Protein AF-A0A090NED8-F1 (afdb_monomer_lite)

Structure (mmCIF, N/CA/C/O backbone):
data_AF-A0A090NED8-F1
#
_entry.id   AF-A0A090NED8-F1
#
loop_
_atom_site.group_PDB
_atom_site.id
_atom_site.type_symbol
_atom_site.label_atom_id
_atom_site.label_alt_id
_atom_site.label_comp_id
_atom_site.label_asym_id
_atom_site.label_entity_id
_atom_site.label_seq_id
_atom_site.pdbx_PDB_ins_code
_atom_site.Cartn_x
_atom_site.Cartn_y
_atom_site.Cartn_z
_atom_site.occupancy
_atom_site.B_iso_or_equiv
_atom_site.auth_seq_id
_atom_site.auth_comp_id
_atom_sit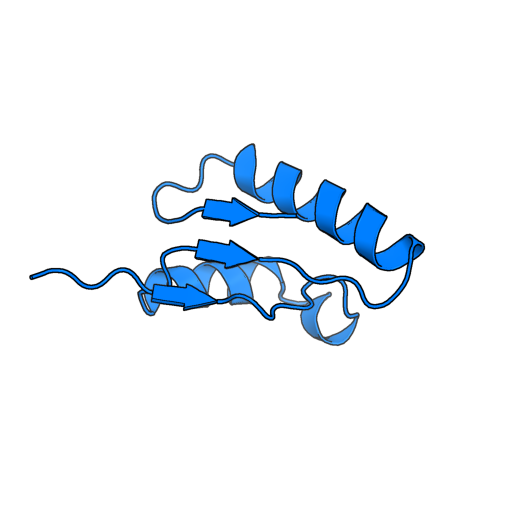e.auth_asym_id
_atom_site.auth_atom_id
_atom_site.pdbx_PDB_model_num
ATOM 1 N N . MET A 1 1 ? -16.446 4.069 22.771 1.00 63.53 1 MET A N 1
ATOM 2 C CA . MET A 1 1 ? -16.044 4.954 21.659 1.00 63.53 1 MET A CA 1
ATOM 3 C C . MET A 1 1 ? -15.324 4.099 20.639 1.00 63.53 1 MET A C 1
ATOM 5 O O . MET A 1 1 ? -14.552 3.244 21.048 1.00 63.53 1 MET A O 1
ATOM 9 N N . GLU A 1 2 ? -15.636 4.256 19.358 1.00 80.06 2 GLU A N 1
ATOM 10 C CA . GLU A 1 2 ? -14.956 3.534 18.279 1.00 80.06 2 GLU A CA 1
ATOM 11 C C . GLU A 1 2 ? -13.632 4.249 17.976 1.00 80.06 2 GLU A C 1
ATOM 13 O O . GLU A 1 2 ? -13.626 5.447 17.684 1.00 80.06 2 GLU A O 1
ATOM 18 N N . TYR A 1 3 ? -12.506 3.548 18.118 1.00 81.62 3 TYR A N 1
ATOM 19 C CA . TYR A 1 3 ? -11.187 4.090 17.793 1.00 81.62 3 TYR A CA 1
ATOM 20 C C . TYR A 1 3 ? -10.874 3.789 16.331 1.00 81.62 3 TYR A C 1
ATOM 22 O O . TYR A 1 3 ? -10.982 2.641 15.911 1.00 81.62 3 TYR A O 1
ATOM 30 N N . ARG A 1 4 ? -10.477 4.817 15.568 1.00 88.88 4 ARG A N 1
ATOM 31 C CA . ARG A 1 4 ? -10.041 4.646 14.180 1.00 88.88 4 ARG A CA 1
ATOM 32 C C . ARG A 1 4 ? -8.520 4.546 14.100 1.00 88.88 4 ARG A C 1
ATOM 34 O O . ARG A 1 4 ? -7.835 5.498 14.467 1.00 88.88 4 ARG A O 1
ATOM 41 N N . MET A 1 5 ? -8.008 3.413 13.626 1.00 93.69 5 MET A N 1
ATOM 42 C CA . MET A 1 5 ? -6.579 3.157 13.456 1.00 93.69 5 MET A CA 1
ATOM 43 C C . MET A 1 5 ? -6.110 3.606 12.071 1.00 93.69 5 MET A C 1
ATOM 45 O O . MET A 1 5 ? -6.778 3.360 11.070 1.00 93.69 5 MET A O 1
ATOM 49 N N . PHE A 1 6 ? -4.950 4.252 12.004 1.00 94.88 6 PHE A N 1
ATOM 50 C CA . PHE A 1 6 ? -4.353 4.704 10.752 1.00 94.88 6 PHE A CA 1
ATOM 51 C C . PHE A 1 6 ? -2.862 4.357 10.744 1.00 94.88 6 PHE A C 1
ATOM 53 O O . PHE A 1 6 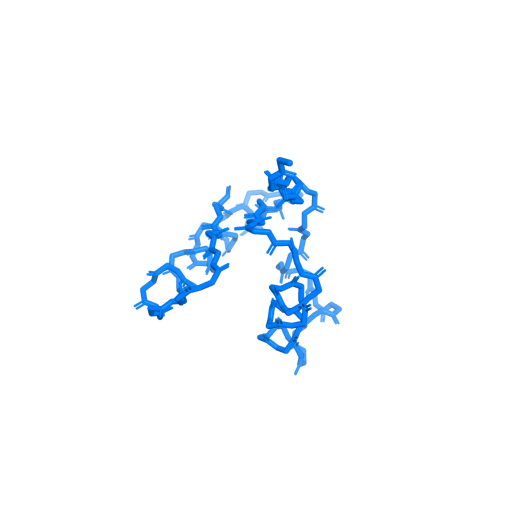? -2.148 4.726 11.677 1.00 94.88 6 PHE A O 1
ATOM 60 N N . ASP A 1 7 ? -2.398 3.647 9.716 1.00 95.19 7 ASP A N 1
ATOM 61 C CA . ASP A 1 7 ? -0.985 3.294 9.554 1.00 95.19 7 ASP A CA 1
ATOM 62 C C . ASP A 1 7 ? -0.279 4.345 8.688 1.00 95.19 7 ASP A C 1
ATOM 64 O O . ASP A 1 7 ? -0.667 4.587 7.546 1.00 95.19 7 ASP A O 1
ATOM 68 N N . ILE A 1 8 ? 0.748 4.994 9.238 1.00 94.56 8 ILE A N 1
ATOM 69 C CA . ILE A 1 8 ? 1.448 6.114 8.595 1.00 94.56 8 ILE A CA 1
ATOM 70 C C . ILE A 1 8 ? 2.728 5.700 7.848 1.00 94.56 8 ILE A C 1
ATOM 72 O O . ILE A 1 8 ? 3.404 6.555 7.280 1.00 94.56 8 ILE A O 1
ATOM 76 N N . GLY A 1 9 ? 3.109 4.419 7.887 1.00 92.88 9 GLY A N 1
ATOM 77 C CA . GLY A 1 9 ? 4.457 3.968 7.526 1.00 92.88 9 GLY A CA 1
ATOM 78 C C . GLY A 1 9 ? 4.520 2.882 6.457 1.00 92.88 9 GLY A C 1
ATOM 79 O O . GLY A 1 9 ? 5.465 2.095 6.463 1.00 92.88 9 GLY A O 1
ATOM 80 N N . VAL A 1 10 ? 3.547 2.794 5.548 1.00 94.00 10 VAL A N 1
ATOM 81 C CA . VAL A 1 10 ? 3.398 1.605 4.695 1.00 94.00 10 VAL A CA 1
ATOM 82 C C . VAL A 1 10 ? 4.121 1.762 3.356 1.00 94.00 10 VAL A C 1
ATOM 84 O O . VAL A 1 10 ? 3.664 2.477 2.475 1.00 94.00 10 VAL A O 1
ATOM 87 N N . ASN A 1 11 ? 5.207 1.027 3.117 1.00 94.88 11 ASN A N 1
ATOM 88 C CA . ASN A 1 11 ? 5.859 1.021 1.799 1.00 94.88 11 ASN A CA 1
ATOM 89 C C . ASN A 1 11 ? 5.294 -0.078 0.876 1.00 94.88 11 ASN A C 1
ATOM 91 O O . ASN A 1 11 ? 5.954 -1.082 0.597 1.00 94.88 11 ASN A O 1
ATOM 95 N N . LEU A 1 12 ? 4.072 0.110 0.365 1.00 94.94 12 LEU A N 1
ATOM 96 C CA . LEU A 1 12 ? 3.450 -0.840 -0.578 1.00 94.94 12 LEU A CA 1
ATOM 97 C C . LEU A 1 12 ? 4.119 -0.870 -1.964 1.00 94.94 12 LEU A C 1
ATOM 99 O O . LEU A 1 12 ? 3.826 -1.759 -2.769 1.00 94.94 12 LEU A O 1
ATOM 103 N N . THR A 1 13 ? 5.011 0.079 -2.262 1.00 94.44 13 THR A N 1
ATOM 104 C CA . THR A 1 13 ? 5.768 0.096 -3.525 1.00 94.44 13 THR A CA 1
ATOM 105 C C . THR A 1 13 ? 6.923 -0.908 -3.533 1.00 94.44 13 THR A C 1
ATOM 107 O O . THR A 1 13 ? 7.386 -1.293 -4.607 1.00 94.44 13 THR A O 1
ATOM 110 N N . SER A 1 14 ? 7.330 -1.404 -2.358 1.00 93.56 14 SER A N 1
ATOM 111 C CA . SER A 1 14 ? 8.359 -2.437 -2.222 1.00 93.56 14 SER A CA 1
ATOM 112 C C . SER A 1 14 ? 7.997 -3.722 -2.978 1.00 93.56 14 SER A C 1
ATOM 114 O O . SER A 1 14 ? 6.851 -4.186 -2.975 1.00 93.56 14 SER A O 1
ATOM 116 N N . SER A 1 15 ? 9.007 -4.346 -3.589 1.00 92.94 15 SER A N 1
ATOM 117 C CA . SER A 1 15 ? 8.874 -5.616 -4.313 1.00 92.94 15 SER A CA 1
ATOM 118 C C . SER A 1 15 ? 8.431 -6.775 -3.418 1.00 92.94 15 SER A C 1
ATOM 120 O O . SER A 1 15 ? 7.856 -7.740 -3.922 1.00 92.94 15 SER A O 1
ATOM 122 N N . GLN A 1 16 ? 8.626 -6.665 -2.100 1.00 93.94 16 GLN A N 1
ATOM 123 C CA . GLN A 1 16 ? 8.182 -7.663 -1.124 1.00 93.94 16 GLN A CA 1
ATOM 124 C C . GLN A 1 16 ? 6.663 -7.892 -1.154 1.00 93.94 16 GLN A C 1
ATOM 126 O O . GLN A 1 16 ? 6.220 -9.002 -0.894 1.00 93.94 16 GLN A O 1
ATOM 131 N N . PHE A 1 17 ? 5.889 -6.862 -1.515 1.00 94.69 17 PHE A N 1
ATOM 132 C CA . PHE A 1 17 ? 4.42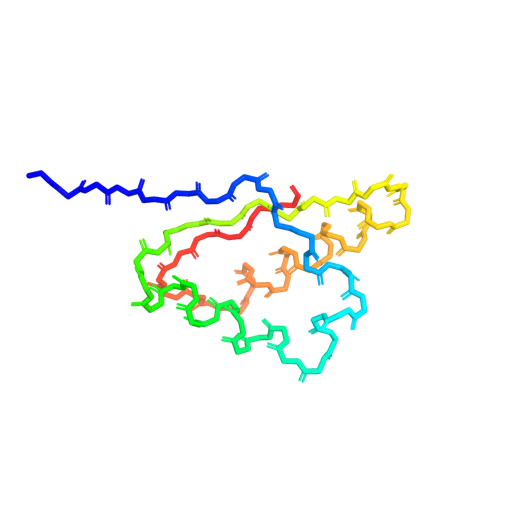8 -6.915 -1.598 1.00 94.69 17 PHE A CA 1
ATOM 133 C C . PHE A 1 17 ? 3.929 -7.122 -3.030 1.00 94.69 17 PHE A C 1
ATOM 135 O O . PHE A 1 17 ? 2.731 -7.124 -3.271 1.00 94.69 17 PHE A O 1
ATOM 142 N N . ALA A 1 18 ? 4.811 -7.269 -4.025 1.00 93.38 18 ALA A N 1
ATOM 143 C CA . ALA A 1 18 ? 4.395 -7.303 -5.430 1.00 93.38 18 ALA A CA 1
ATOM 144 C C . ALA A 1 18 ? 3.475 -8.488 -5.777 1.00 93.38 18 ALA A C 1
ATOM 146 O O . ALA A 1 18 ? 2.745 -8.409 -6.762 1.00 93.38 18 ALA A O 1
ATOM 147 N N . LYS A 1 19 ? 3.523 -9.575 -4.997 1.00 96.62 19 LYS A N 1
ATOM 148 C CA . LYS A 1 19 ? 2.753 -10.801 -5.247 1.00 96.62 19 LYS A CA 1
ATOM 149 C C . LYS A 1 19 ? 1.348 -10.768 -4.647 1.00 96.62 19 LYS A C 1
ATOM 151 O O . LYS A 1 19 ? 0.468 -11.422 -5.186 1.00 96.62 19 LYS A O 1
ATOM 156 N N . ASP A 1 20 ? 1.168 -10.051 -3.543 1.00 96.38 20 ASP A N 1
ATOM 157 C CA . ASP A 1 20 ? -0.004 -10.149 -2.665 1.00 96.38 20 ASP A CA 1
ATOM 158 C C . ASP A 1 20 ? -0.455 -8.779 -2.128 1.00 96.38 20 ASP A C 1
ATOM 160 O O . ASP A 1 20 ? -1.128 -8.690 -1.104 1.00 96.38 20 ASP A O 1
ATOM 164 N N . ARG A 1 21 ? -0.080 -7.687 -2.806 1.00 95.00 21 ARG A N 1
ATOM 165 C CA . ARG A 1 21 ? -0.336 -6.311 -2.354 1.00 95.00 21 ARG A CA 1
ATOM 166 C C . ARG A 1 21 ? -1.800 -6.061 -2.002 1.00 95.00 21 ARG A C 1
ATOM 168 O O . ARG A 1 21 ? -2.082 -5.498 -0.946 1.00 95.00 21 ARG A O 1
ATOM 175 N N . ASP A 1 22 ? -2.706 -6.464 -2.886 1.00 93.69 22 ASP A N 1
ATOM 176 C CA . ASP A 1 22 ? -4.140 -6.237 -2.713 1.00 93.69 22 ASP A CA 1
ATOM 177 C C . ASP A 1 22 ? -4.674 -7.044 -1.519 1.00 93.69 22 ASP A C 1
ATOM 179 O O . ASP A 1 22 ? -5.457 -6.526 -0.721 1.00 93.69 22 ASP A O 1
ATOM 183 N N . ASP A 1 23 ? -4.167 -8.265 -1.323 1.00 95.19 23 ASP A N 1
ATOM 184 C CA . ASP A 1 23 ? -4.514 -9.122 -0.186 1.00 95.19 23 ASP A CA 1
ATOM 185 C C . ASP A 1 23 ? -3.985 -8.556 1.138 1.00 95.19 23 ASP A C 1
ATOM 187 O O . ASP A 1 23 ? -4.655 -8.637 2.168 1.00 95.19 23 ASP A O 1
ATOM 191 N N . VAL A 1 24 ? -2.785 -7.965 1.144 1.00 95.06 24 VAL A N 1
ATOM 192 C CA . VAL A 1 24 ? -2.224 -7.262 2.312 1.00 95.06 24 VAL A CA 1
ATOM 193 C C . VAL A 1 24 ? -3.114 -6.084 2.703 1.00 95.06 24 VAL A C 1
ATOM 195 O O . VAL A 1 24 ? -3.441 -5.930 3.880 1.00 95.06 24 VAL A O 1
ATOM 198 N N . VAL A 1 25 ? -3.536 -5.279 1.726 1.00 93.50 25 VAL A N 1
ATOM 199 C CA . VAL A 1 25 ? -4.414 -4.124 1.950 1.00 93.50 25 VAL A CA 1
ATOM 200 C C . VAL A 1 25 ? -5.787 -4.566 2.460 1.00 93.50 25 VAL A C 1
ATOM 202 O O . VAL A 1 25 ? -6.273 -4.019 3.448 1.00 93.50 25 VAL A O 1
ATOM 205 N N . ALA A 1 26 ? -6.384 -5.597 1.856 1.00 93.06 26 ALA A N 1
ATOM 206 C CA . ALA A 1 26 ? -7.651 -6.160 2.316 1.00 93.06 26 ALA A CA 1
ATOM 207 C C . ALA A 1 26 ? -7.561 -6.661 3.767 1.00 93.06 26 ALA A C 1
ATOM 209 O O . ALA A 1 26 ? -8.384 -6.283 4.601 1.00 93.06 26 ALA A O 1
ATOM 210 N N . ARG A 1 27 ? -6.510 -7.424 4.102 1.00 95.12 27 ARG A N 1
ATOM 211 C CA . ARG A 1 27 ? -6.277 -7.910 5.472 1.00 95.12 27 ARG A CA 1
ATOM 212 C C . ARG A 1 27 ? -6.086 -6.780 6.479 1.00 95.12 27 ARG A C 1
ATOM 214 O O . ARG A 1 27 ? -6.545 -6.915 7.608 1.00 95.12 27 ARG A O 1
ATOM 221 N N . ALA A 1 28 ? -5.429 -5.681 6.101 1.00 94.12 28 ALA A N 1
ATOM 222 C CA . ALA A 1 28 ? -5.277 -4.523 6.981 1.00 94.12 28 ALA A CA 1
ATOM 223 C C . ALA A 1 28 ? -6.642 -3.907 7.333 1.00 94.12 28 ALA A C 1
ATOM 225 O O . ALA A 1 28 ? -6.920 -3.658 8.508 1.00 94.12 28 ALA A O 1
ATOM 226 N N . PHE A 1 29 ? -7.518 -3.732 6.338 1.00 92.50 29 PHE A N 1
ATOM 227 C CA . PHE A 1 29 ? -8.873 -3.226 6.565 1.00 92.50 29 PHE A CA 1
ATOM 228 C C . PHE A 1 29 ? -9.729 -4.190 7.394 1.00 92.50 29 PHE A C 1
ATOM 230 O O . PHE A 1 29 ? -10.424 -3.752 8.311 1.00 92.50 29 PHE A O 1
ATOM 237 N N . ASP A 1 30 ? -9.648 -5.496 7.132 1.00 92.88 30 ASP A N 1
ATOM 238 C CA . ASP A 1 30 ? -10.374 -6.509 7.910 1.00 92.88 30 ASP A CA 1
ATOM 239 C C . ASP A 1 30 ? -9.875 -6.612 9.362 1.00 92.88 30 ASP A C 1
ATOM 241 O O . ASP A 1 30 ? -10.654 -6.927 10.261 1.00 92.88 30 ASP A O 1
ATOM 245 N N . ALA A 1 31 ? -8.605 -6.286 9.618 1.00 93.56 31 ALA A N 1
ATOM 246 C CA . ALA A 1 31 ? -8.030 -6.202 10.961 1.00 93.56 31 ALA A CA 1
ATOM 247 C C . ALA A 1 31 ? -8.404 -4.910 11.719 1.00 93.56 31 ALA A C 1
ATOM 249 O O . ALA A 1 31 ? -8.025 -4.753 12.879 1.00 93.56 31 ALA A O 1
ATOM 250 N N . GLY A 1 32 ? -9.141 -3.987 11.089 1.00 92.19 32 GLY A N 1
ATOM 251 C CA . GLY A 1 32 ? -9.593 -2.741 11.709 1.00 92.19 32 GLY A CA 1
ATOM 252 C C . GLY A 1 32 ? -8.677 -1.535 11.489 1.00 92.19 32 GLY A C 1
ATOM 253 O O . GLY A 1 32 ? -8.896 -0.497 12.111 1.00 92.19 32 GLY A O 1
ATOM 254 N N . VAL A 1 33 ? -7.682 -1.618 10.596 1.00 93.94 33 VAL A N 1
ATOM 255 C CA . VAL A 1 33 ? -6.971 -0.422 10.120 1.00 93.94 33 VAL A CA 1
ATOM 256 C C . VAL A 1 33 ? -7.918 0.354 9.212 1.00 93.94 33 VAL A C 1
ATOM 258 O O . VAL A 1 33 ? -8.414 -0.184 8.237 1.00 93.94 33 VAL A O 1
ATOM 261 N N . ASN A 1 34 ? -8.200 1.617 9.507 1.00 92.62 34 ASN A N 1
ATOM 262 C CA . ASN A 1 34 ? -9.164 2.432 8.758 1.00 92.62 34 ASN A CA 1
ATOM 263 C C . ASN A 1 34 ? -8.514 3.282 7.664 1.00 92.62 34 ASN A C 1
ATOM 265 O O . ASN A 1 34 ? -9.215 3.853 6.824 1.00 92.62 34 ASN A O 1
ATOM 269 N N . GLY A 1 35 ? -7.188 3.383 7.661 1.00 93.31 35 GLY A N 1
ATOM 270 C CA . GLY A 1 35 ? -6.471 4.002 6.564 1.00 93.31 35 GLY A CA 1
ATOM 271 C C . GLY A 1 35 ? -4.970 3.770 6.592 1.00 93.31 35 GLY A C 1
ATOM 272 O O . GLY A 1 35 ? -4.403 3.389 7.615 1.00 93.31 35 GLY A O 1
ATOM 273 N N . LEU A 1 36 ? -4.362 3.978 5.430 1.00 95.56 36 LEU A N 1
ATOM 274 C CA . LEU A 1 36 ? -2.956 3.709 5.152 1.00 95.56 36 LEU A CA 1
ATOM 275 C C . LEU A 1 36 ? -2.339 4.939 4.474 1.00 95.56 36 LEU A C 1
ATOM 277 O O . LEU A 1 36 ? -2.926 5.470 3.532 1.00 95.56 36 LEU A O 1
ATOM 281 N N . LEU A 1 37 ? -1.153 5.361 4.902 1.00 95.19 37 LEU A N 1
ATOM 282 C CA . LEU A 1 37 ? -0.288 6.286 4.167 1.00 95.19 37 LEU A CA 1
ATOM 283 C C . LEU A 1 37 ? 0.807 5.484 3.474 1.00 95.19 37 LEU A C 1
ATOM 285 O O . LEU A 1 37 ? 1.602 4.811 4.139 1.00 95.19 37 LEU A O 1
ATOM 289 N N . ILE A 1 38 ? 0.845 5.559 2.144 1.00 95.31 38 ILE A N 1
ATOM 290 C CA . ILE A 1 38 ? 1.879 4.881 1.373 1.00 95.31 38 ILE A CA 1
ATOM 291 C C . ILE A 1 38 ? 3.136 5.747 1.366 1.00 95.31 38 ILE A C 1
ATOM 293 O O . ILE A 1 38 ? 3.124 6.861 0.866 1.00 95.31 38 ILE A O 1
ATOM 297 N N . THR A 1 39 ? 4.247 5.235 1.881 1.00 93.56 39 THR A N 1
ATOM 298 C CA . THR A 1 39 ? 5.526 5.952 1.868 1.00 93.56 39 THR A CA 1
ATOM 299 C C . THR A 1 39 ? 6.405 5.488 0.708 1.00 93.56 39 THR A C 1
ATOM 301 O O . THR A 1 39 ? 6.426 4.311 0.345 1.00 93.56 39 THR A O 1
ATOM 304 N N . GLY A 1 40 ? 7.144 6.428 0.115 1.00 91.31 40 GLY A N 1
ATOM 305 C CA . GLY A 1 40 ? 8.212 6.151 -0.846 1.00 91.31 40 GLY A CA 1
ATOM 306 C C . GLY A 1 40 ? 9.553 6.615 -0.285 1.00 91.31 40 GLY A C 1
ATOM 307 O O . GLY A 1 40 ? 9.622 7.671 0.339 1.00 91.31 40 GLY A O 1
ATOM 308 N N . THR A 1 41 ? 10.623 5.852 -0.509 1.00 90.50 41 THR A N 1
ATOM 309 C CA . THR A 1 41 ? 11.965 6.186 0.016 1.00 90.50 41 THR A CA 1
ATOM 310 C C . THR A 1 41 ? 12.806 7.029 -0.946 1.00 90.50 41 THR A C 1
ATOM 312 O O . THR A 1 41 ? 13.885 7.507 -0.602 1.00 90.50 41 THR A O 1
ATOM 315 N N . ASN A 1 42 ? 12.318 7.221 -2.169 1.00 93.94 42 ASN A N 1
ATOM 316 C CA . ASN A 1 42 ? 12.953 7.998 -3.224 1.00 93.94 42 ASN A CA 1
ATOM 317 C C . ASN A 1 42 ? 11.889 8.554 -4.182 1.00 93.94 42 ASN A C 1
ATOM 319 O O . ASN A 1 42 ? 10.741 8.117 -4.169 1.00 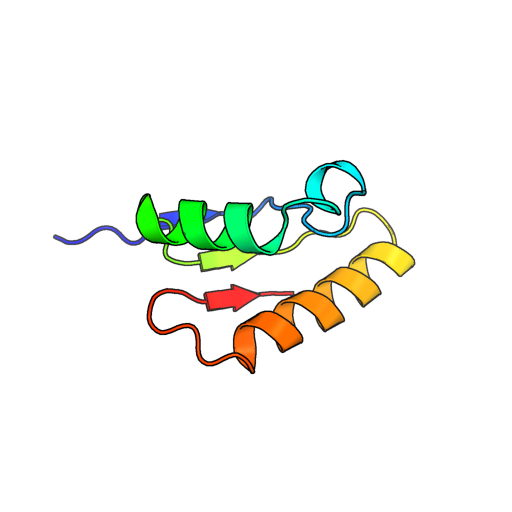93.94 42 ASN A O 1
ATOM 323 N N . LEU A 1 43 ? 12.280 9.479 -5.064 1.00 95.06 43 LEU A N 1
ATOM 324 C CA . LEU A 1 43 ? 11.358 10.147 -5.991 1.00 95.06 43 LEU A CA 1
ATOM 325 C C . LEU A 1 43 ? 10.537 9.168 -6.849 1.00 95.06 43 LEU A C 1
ATOM 327 O O . LEU A 1 43 ? 9.347 9.387 -7.071 1.00 95.06 43 LEU A O 1
ATOM 331 N N . ARG A 1 44 ? 11.163 8.089 -7.335 1.00 94.50 44 ARG A N 1
ATOM 332 C CA . ARG A 1 44 ? 10.488 7.086 -8.168 1.00 94.50 44 ARG A CA 1
ATOM 333 C C . ARG A 1 44 ? 9.418 6.355 -7.361 1.00 94.50 44 ARG A C 1
ATOM 335 O O . ARG A 1 44 ? 8.305 6.188 -7.854 1.00 94.50 44 ARG A O 1
ATOM 342 N N . GLU A 1 45 ? 9.743 5.945 -6.142 1.00 94.38 45 GLU A N 1
ATOM 343 C CA . GLU A 1 45 ? 8.795 5.301 -5.233 1.00 94.38 45 GLU A CA 1
ATOM 344 C C . GLU A 1 45 ? 7.680 6.254 -4.811 1.00 94.38 45 GLU A C 1
ATOM 346 O O . GLU A 1 45 ? 6.525 5.862 -4.874 1.00 94.38 45 GLU A O 1
ATOM 351 N N . SER A 1 46 ? 7.964 7.522 -4.499 1.00 94.69 46 SER A N 1
ATOM 352 C CA . SER A 1 46 ? 6.920 8.506 -4.168 1.00 94.69 46 SER A CA 1
ATOM 353 C C . SER A 1 46 ? 5.924 8.699 -5.321 1.00 94.69 46 SER A C 1
ATOM 355 O O . SER A 1 46 ? 4.717 8.790 -5.110 1.00 94.69 46 SER A O 1
ATOM 357 N N . GLN A 1 47 ? 6.398 8.695 -6.572 1.00 96.25 47 GLN A N 1
ATOM 358 C CA . GLN A 1 47 ? 5.518 8.738 -7.745 1.00 96.25 47 GLN A CA 1
ATOM 359 C C . GLN A 1 47 ? 4.679 7.460 -7.898 1.00 96.25 47 GLN A C 1
ATOM 361 O O . GLN A 1 47 ? 3.527 7.522 -8.335 1.00 96.25 47 GLN A O 1
ATOM 366 N N . GLN A 1 48 ? 5.242 6.295 -7.571 1.00 95.44 48 GLN A N 1
ATOM 367 C CA . GLN A 1 48 ? 4.506 5.029 -7.574 1.00 95.44 48 GLN A CA 1
ATOM 368 C C . GLN A 1 48 ? 3.475 4.979 -6.443 1.00 95.44 48 GLN A C 1
ATOM 370 O O . GLN A 1 48 ? 2.342 4.583 -6.702 1.00 95.44 48 GLN A O 1
ATOM 375 N N . ALA A 1 49 ? 3.828 5.445 -5.243 1.00 95.31 49 ALA A N 1
ATOM 376 C CA . ALA A 1 49 ? 2.945 5.561 -4.087 1.00 95.31 49 ALA A CA 1
ATOM 377 C C . ALA A 1 49 ? 1.723 6.418 -4.425 1.00 95.31 49 ALA A C 1
ATOM 379 O O . ALA A 1 49 ? 0.590 5.972 -4.252 1.00 95.31 49 ALA A O 1
ATOM 380 N N . GLN A 1 50 ? 1.938 7.573 -5.066 1.00 94.94 50 GLN A N 1
ATOM 381 C CA . GLN A 1 50 ? 0.844 8.427 -5.519 1.00 94.94 50 GLN A CA 1
ATOM 382 C C . GLN A 1 50 ? -0.096 7.728 -6.510 1.00 94.94 50 GLN A C 1
ATOM 384 O O . GLN A 1 50 ? -1.319 7.855 -6.409 1.00 94.94 50 GLN A O 1
ATOM 389 N N . LYS A 1 51 ? 0.454 7.000 -7.489 1.00 94.62 51 LYS A N 1
ATOM 390 C CA . LYS A 1 51 ? -0.353 6.247 -8.464 1.00 94.62 51 LYS A CA 1
ATOM 391 C C . LYS A 1 51 ? -1.142 5.133 -7.783 1.00 94.62 51 LYS A C 1
ATOM 393 O O . LYS A 1 51 ? -2.326 4.973 -8.065 1.00 94.62 51 LYS A O 1
ATOM 398 N N . LEU A 1 52 ? -0.498 4.409 -6.875 1.00 93.44 52 LEU A N 1
ATOM 399 C CA . LEU A 1 52 ? -1.079 3.287 -6.154 1.00 93.44 52 LEU A CA 1
ATOM 400 C C . LEU A 1 52 ? -2.204 3.737 -5.209 1.00 93.44 52 LEU A C 1
ATOM 402 O O . LEU A 1 52 ? -3.288 3.164 -5.231 1.00 93.44 52 LEU A O 1
ATOM 406 N N . ALA A 1 53 ? -2.010 4.824 -4.457 1.00 92.75 53 ALA A N 1
ATOM 407 C CA . ALA A 1 53 ? -3.053 5.394 -3.603 1.00 92.75 53 ALA A CA 1
ATOM 408 C C . ALA A 1 53 ? -4.299 5.812 -4.408 1.00 92.75 53 ALA A C 1
ATOM 410 O O . ALA A 1 53 ? -5.434 5.579 -3.987 1.00 92.75 53 ALA A O 1
ATOM 411 N N . ARG A 1 54 ? -4.108 6.363 -5.617 1.00 91.50 54 ARG A N 1
ATOM 412 C CA . ARG A 1 54 ? -5.219 6.700 -6.524 1.00 91.50 54 ARG A CA 1
ATOM 413 C C . ARG A 1 54 ? -5.959 5.466 -7.032 1.00 91.50 54 ARG A C 1
ATOM 415 O O . ARG A 1 54 ? -7.174 5.538 -7.173 1.00 91.50 54 ARG A O 1
ATOM 422 N N . GLN A 1 55 ? -5.254 4.363 -7.296 1.00 90.81 55 GLN A N 1
ATOM 423 C CA . GLN A 1 55 ? -5.873 3.097 -7.708 1.00 90.81 55 GLN A CA 1
ATOM 424 C C . GLN A 1 55 ? -6.791 2.548 -6.612 1.00 90.81 55 GLN A C 1
ATOM 426 O O . GLN A 1 55 ? -7.934 2.201 -6.892 1.00 90.81 55 GLN A O 1
ATOM 431 N N . TYR A 1 56 ? -6.344 2.550 -5.356 1.00 88.56 56 TYR A N 1
ATOM 432 C CA . TYR A 1 56 ? -7.194 2.129 -4.238 1.00 88.56 56 TYR A CA 1
ATOM 433 C C . TYR A 1 56 ? -8.348 3.093 -3.956 1.00 88.56 56 TYR A C 1
ATOM 435 O O . TYR A 1 56 ? -9.421 2.667 -3.548 1.00 88.56 56 TYR A O 1
ATOM 443 N N . SER A 1 57 ? -8.162 4.388 -4.223 1.00 82.69 57 SER A N 1
ATOM 444 C CA . SER A 1 57 ? -9.236 5.377 -4.079 1.00 82.69 57 SER A CA 1
ATOM 445 C C . SER A 1 57 ? -10.314 5.259 -5.165 1.00 82.69 57 SER A C 1
ATOM 447 O O . SER A 1 57 ? -11.474 5.574 -4.908 1.00 82.69 57 SER A O 1
ATOM 449 N N . SER A 1 58 ? -9.955 4.843 -6.387 1.00 74.31 58 SER A N 1
ATOM 450 C CA . SER A 1 58 ? -10.904 4.698 -7.501 1.00 74.31 58 SER A CA 1
ATOM 451 C C . SER A 1 58 ? -11.648 3.363 -7.482 1.00 74.31 58 SER A C 1
ATOM 453 O O . SER A 1 58 ? -12.807 3.293 -7.895 1.00 74.31 58 SER A O 1
ATOM 455 N N . VAL A 1 59 ? -11.013 2.308 -6.973 1.00 62.09 59 VAL A N 1
ATOM 456 C CA . VAL A 1 59 ? -11.654 1.020 -6.701 1.00 62.09 59 VAL A CA 1
ATOM 457 C C . VAL A 1 59 ? -12.414 1.176 -5.392 1.00 62.09 59 VAL A C 1
ATOM 459 O O . VAL A 1 59 ? -11.807 1.030 -4.347 1.00 62.09 59 VAL A O 1
ATOM 462 N N . GLY A 1 60 ? -13.706 1.526 -5.449 1.00 53.94 60 GLY A N 1
ATOM 463 C CA . GLY A 1 60 ? -14.576 1.916 -4.323 1.00 53.94 60 GLY A CA 1
ATOM 464 C C . GLY A 1 60 ? -14.468 1.093 -3.027 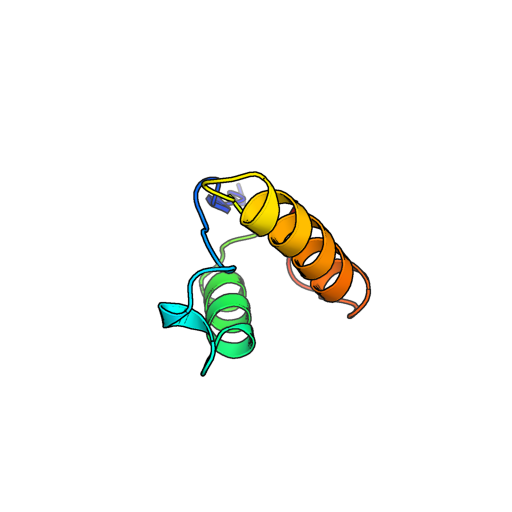1.00 53.94 60 GLY A C 1
ATOM 465 O O . GLY A 1 60 ? -15.389 0.356 -2.667 1.00 53.94 60 GLY A O 1
ATOM 466 N N . GLN A 1 61 ? -13.365 1.257 -2.297 1.00 55.41 61 GLN A N 1
ATOM 467 C CA . GLN A 1 61 ? -13.057 0.556 -1.066 1.00 55.41 61 GLN A CA 1
ATOM 468 C C . GLN A 1 61 ? -13.977 1.096 0.015 1.00 55.41 61 GLN A C 1
ATOM 470 O O . GLN A 1 61 ? -13.827 2.191 0.546 1.00 55.41 61 GLN A O 1
ATOM 475 N N . ARG A 1 62 ? -14.988 0.290 0.324 1.00 54.31 62 ARG A N 1
ATOM 476 C CA . ARG A 1 62 ? -16.065 0.617 1.258 1.00 54.31 62 ARG A CA 1
ATOM 477 C C . ARG A 1 62 ? -15.622 0.674 2.729 1.00 54.31 62 ARG A C 1
ATOM 479 O O . ARG A 1 62 ? -16.481 0.891 3.578 1.00 54.31 62 ARG A O 1
ATOM 486 N N . ARG A 1 63 ? -14.342 0.425 3.051 1.00 63.09 63 ARG A N 1
ATOM 487 C CA . ARG A 1 63 ? -13.884 0.145 4.429 1.00 63.09 63 ARG A CA 1
ATOM 488 C C . ARG A 1 63 ? -12.655 0.926 4.928 1.00 63.09 63 ARG A C 1
ATOM 490 O O . ARG A 1 63 ? -12.323 0.793 6.100 1.00 63.09 63 ARG A O 1
ATOM 497 N N . GLY A 1 64 ? -12.047 1.807 4.131 1.00 73.44 64 GLY A N 1
ATOM 498 C CA . GLY A 1 64 ? -10.946 2.658 4.602 1.00 73.44 64 GLY A CA 1
ATOM 499 C C . GLY A 1 64 ? -10.304 3.497 3.497 1.00 73.44 64 GLY A C 1
ATOM 500 O O . GLY A 1 64 ? -10.618 3.313 2.325 1.00 73.44 64 GLY A O 1
ATOM 501 N N . GLY A 1 65 ? -9.454 4.458 3.872 1.00 86.75 65 GLY A N 1
ATOM 502 C CA . GLY A 1 65 ? -8.811 5.392 2.936 1.00 86.75 65 GLY A CA 1
ATOM 503 C C . GLY A 1 65 ? -7.322 5.110 2.732 1.00 86.75 65 GLY A C 1
ATOM 504 O O . GLY A 1 65 ? -6.606 4.866 3.700 1.00 86.75 65 GLY A O 1
ATOM 505 N N . VAL A 1 66 ? -6.838 5.192 1.491 1.00 90.38 66 VAL A N 1
ATOM 506 C CA . VAL A 1 66 ? -5.405 5.076 1.169 1.00 90.38 66 VAL A CA 1
ATOM 507 C C . VAL A 1 66 ? -4.882 6.414 0.661 1.00 90.38 66 VAL A C 1
ATOM 509 O O . VAL A 1 66 ? -5.411 6.969 -0.302 1.00 90.38 66 VAL A O 1
ATOM 512 N N . LEU A 1 67 ? -3.846 6.930 1.316 1.00 88.19 67 LEU A N 1
ATOM 513 C CA . LEU A 1 67 ? -3.210 8.206 1.009 1.00 88.19 67 LEU A CA 1
ATOM 514 C C . LEU A 1 67 ? -1.835 8.002 0.351 1.00 88.19 67 LEU A C 1
ATOM 516 O O . LEU A 1 67 ? -1.181 6.988 0.613 1.00 88.19 67 LEU A O 1
ATOM 520 N N . PRO A 1 68 ? -1.432 8.934 -0.533 1.00 84.81 68 PRO A N 1
ATOM 521 C CA . PRO A 1 68 ? -0.173 8.875 -1.268 1.00 84.81 68 PRO A CA 1
ATOM 522 C C . PRO A 1 68 ? 1.050 9.255 -0.435 1.00 84.81 68 PRO A C 1
ATOM 524 O O . PRO A 1 68 ? 0.879 9.962 0.583 1.00 84.81 68 PRO A O 1
#

pLDDT: mean 89.23, std 10.6, range [53.94, 96.62]

InterPro domains:
  IPR001130 3'-5' ssDNA/RNA exonuclease TatD-like [PF01026] (6-58)
  IPR032466 Metal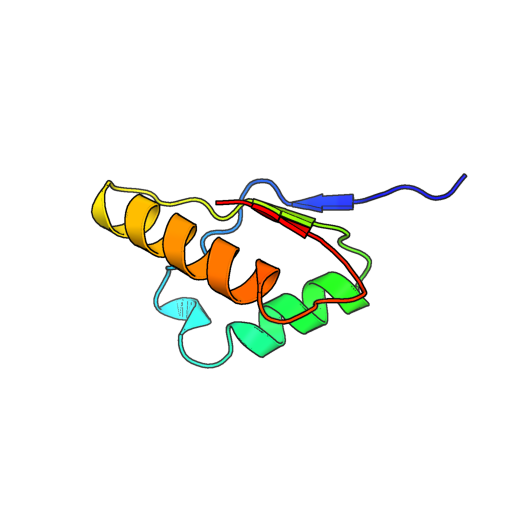-dependent hydrolase [SSF51556] (2-59)

Secondary structure (DSSP, 8-state):
-PPPEEEEEE-TTSGGGTTTHHHHHHHHHHTTEEEEEEP-SSHHHHHHHHHHHHHHHHTT-TT-EEE-

Radius of gyration: 11.69 Å; chains: 1; bounding box: 29×21×30 Å

Foldseek 3Di:
DDDAAEAEEAALVDPVCVVPSVVVVVVCLVVRHAEYEHDDPDPVSVVVLQVVQVVVVVVPDVGHHYHD

Sequence (68 aa):
MEYRMFDIGVNLTSSQFAKDRDDVVARAFDAGVNGLLITGTNLRESQQAQKLARQYSSVGQRRGGVLP

Organism: NCBI:txid1401327